Protein AF-K9R980-F1 (afdb_monomer_lite)

Foldseek 3Di:
DPPPPPFPAPPDPLLVQLVVLQVVLVVLLVVLVVLCVVCVVPDDPVVNVVSVCCSPPVSVVSNVSSVCSRGPVVVDDPVVSVVSVVVSVVSVVVSVVVVVVSVVVVVD

pLDDT: mean 87.9, std 11.39, range [44.38, 96.88]

Secondary structure (DSSP, 8-state):
---------SSSHHHHHHHHHHHHHHHHHHHHHHHHHHHTTTS-HHHHHHHHHHHHHHHHHHHHHHHHHHHHGGGS-HHHHHHHHHHHHHHHHHHHHHHHHHHHHHT-

Sequence (108 aa):
MFYLAQVNIGTNPASLLGLLQMIFGLFYLIFLIVKLTRIWNRISSSARTFYLIQLLVFPIFIVFSGFILLFQGWRLDPILQFQQLLLSALVFYLSLKDIVFYGAQRNR

Radius of gyration: 17.22 Å; chains: 1; bounding box: 52×23×49 Å

Structure (mmCIF, N/CA/C/O backbone):
data_AF-K9R980-F1
#
_entry.id   AF-K9R980-F1
#
loop_
_atom_site.group_PDB
_atom_site.id
_atom_site.type_symbol
_atom_site.label_atom_id
_atom_site.label_alt_id
_atom_site.label_comp_id
_atom_site.label_asym_id
_atom_site.label_entity_id
_atom_site.label_seq_id
_atom_site.pdbx_PDB_ins_code
_atom_site.Cartn_x
_atom_site.Cartn_y
_atom_site.Cartn_z
_atom_site.occupancy
_atom_site.B_iso_or_equiv
_atom_site.auth_seq_id
_atom_site.auth_comp_id
_atom_site.auth_asym_id
_atom_site.auth_atom_id
_atom_site.pdbx_PDB_model_num
ATOM 1 N N . MET A 1 1 ? 31.404 7.739 -23.788 1.00 44.38 1 MET A N 1
ATOM 2 C CA . MET A 1 1 ? 30.071 7.888 -24.408 1.00 44.38 1 MET A CA 1
ATOM 3 C C . MET A 1 1 ? 29.048 7.522 -23.342 1.00 44.38 1 MET A C 1
ATOM 5 O O . MET A 1 1 ? 28.867 6.345 -23.068 1.00 44.38 1 MET A O 1
ATOM 9 N N . PHE A 1 2 ? 28.495 8.509 -22.632 1.00 46.81 2 PHE A N 1
ATOM 10 C CA . PHE A 1 2 ? 27.439 8.249 -21.653 1.00 46.81 2 PHE A CA 1
ATOM 11 C C . PHE A 1 2 ? 26.162 7.963 -22.439 1.00 46.81 2 PHE A C 1
ATOM 13 O O . PHE A 1 2 ? 25.488 8.885 -22.888 1.00 46.81 2 PHE A O 1
ATOM 20 N N . TYR A 1 3 ? 25.876 6.682 -22.675 1.00 51.03 3 TYR A N 1
ATOM 21 C CA . TYR A 1 3 ? 24.534 6.266 -23.054 1.00 51.03 3 TYR A CA 1
ATOM 22 C C . TYR A 1 3 ? 23.629 6.710 -21.907 1.00 51.03 3 TYR A C 1
ATOM 24 O O . TYR A 1 3 ? 23.713 6.170 -20.803 1.00 51.03 3 TYR A O 1
ATOM 32 N N . LEU A 1 4 ? 22.817 7.740 -22.136 1.00 54.47 4 LEU A N 1
ATOM 33 C CA . LEU A 1 4 ? 21.693 8.019 -21.259 1.00 54.47 4 LEU A CA 1
ATOM 34 C C . LEU A 1 4 ? 20.883 6.723 -21.230 1.00 54.47 4 LEU A C 1
ATOM 36 O O . LEU A 1 4 ? 20.355 6.307 -22.260 1.00 54.47 4 LEU A O 1
ATOM 40 N N . ALA A 1 5 ? 20.867 6.037 -20.085 1.00 61.09 5 ALA A N 1
ATOM 41 C CA . ALA A 1 5 ? 19.975 4.912 -19.875 1.00 61.09 5 ALA A CA 1
ATOM 42 C C . ALA A 1 5 ? 18.567 5.450 -20.129 1.00 61.09 5 ALA A C 1
ATOM 44 O O . ALA A 1 5 ? 18.072 6.271 -19.358 1.00 61.09 5 ALA A O 1
ATOM 45 N N . GLN A 1 6 ? 17.989 5.087 -21.270 1.00 62.84 6 GLN A N 1
ATOM 46 C CA . GLN A 1 6 ? 16.715 5.618 -21.716 1.00 62.84 6 GLN A CA 1
ATOM 47 C C . GLN A 1 6 ? 15.661 5.137 -20.721 1.00 62.84 6 GLN A C 1
ATOM 49 O O . GLN A 1 6 ? 15.264 3.976 -20.732 1.00 62.84 6 GLN A O 1
ATOM 54 N N . VAL A 1 7 ? 15.286 6.010 -19.784 1.00 61.03 7 VAL A N 1
ATOM 55 C CA . VAL A 1 7 ? 14.282 5.691 -18.775 1.00 61.03 7 VAL A CA 1
ATOM 56 C C . VAL A 1 7 ? 12.960 5.56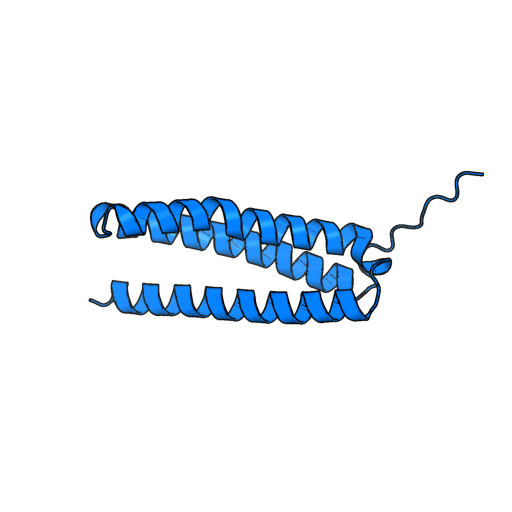6 -19.509 1.00 61.03 7 VAL A C 1
ATOM 58 O O . VAL A 1 7 ? 12.412 6.555 -19.996 1.00 61.03 7 VAL A O 1
ATOM 61 N N . ASN A 1 8 ? 12.462 4.340 -19.617 1.00 70.12 8 ASN A N 1
ATOM 62 C CA . ASN A 1 8 ? 11.186 4.088 -20.253 1.00 70.12 8 ASN A CA 1
ATOM 63 C C . ASN A 1 8 ? 10.052 4.305 -19.243 1.00 70.12 8 ASN A C 1
ATOM 65 O O . ASN A 1 8 ? 9.530 3.364 -18.646 1.00 70.12 8 ASN A O 1
ATOM 69 N N . ILE A 1 9 ? 9.716 5.575 -19.018 1.00 63.25 9 ILE A N 1
ATOM 70 C CA . ILE A 1 9 ? 8.609 5.968 -18.148 1.00 63.25 9 ILE A CA 1
ATOM 71 C C . ILE A 1 9 ? 7.297 5.739 -18.905 1.00 63.25 9 ILE A C 1
ATOM 73 O O . ILE A 1 9 ? 7.025 6.398 -19.904 1.00 63.25 9 ILE A O 1
ATOM 77 N N . GLY A 1 10 ? 6.457 4.831 -18.406 1.00 62.53 10 GLY A N 1
ATOM 78 C CA . GLY A 1 10 ? 5.042 4.771 -18.793 1.00 62.53 10 GLY A CA 1
ATOM 79 C C . GLY A 1 10 ? 4.675 3.883 -19.986 1.00 62.53 10 GLY A C 1
ATOM 80 O O . GLY A 1 10 ? 3.485 3.743 -20.246 1.00 62.53 10 GLY A O 1
ATOM 81 N N . THR A 1 11 ? 5.623 3.222 -20.665 1.00 72.00 11 THR A N 1
ATOM 82 C CA . THR A 1 11 ? 5.292 2.219 -21.711 1.00 72.00 11 THR A CA 1
ATOM 83 C C . THR A 1 11 ? 5.505 0.761 -21.272 1.00 72.00 11 THR A C 1
ATOM 85 O O . THR A 1 11 ? 5.459 -0.153 -22.091 1.00 72.00 11 THR A O 1
ATOM 88 N N . ASN A 1 12 ? 5.708 0.517 -19.968 1.00 85.12 12 ASN A N 1
ATOM 89 C CA . ASN A 1 12 ? 5.913 -0.817 -19.393 1.00 85.12 12 ASN A CA 1
ATOM 90 C C . ASN A 1 12 ? 4.878 -1.124 -18.279 1.00 85.12 12 ASN A C 1
ATOM 92 O O . ASN A 1 12 ? 4.621 -0.250 -17.441 1.00 85.12 12 ASN A O 1
ATOM 96 N N . PRO A 1 13 ? 4.329 -2.359 -18.212 1.00 86.25 13 PRO A N 1
ATOM 97 C CA . PRO A 1 13 ? 3.494 -2.841 -17.106 1.00 86.25 13 PRO A CA 1
ATOM 98 C C . PRO A 1 13 ? 4.020 -2.531 -15.695 1.00 86.25 13 PRO A C 1
ATOM 100 O O . PRO A 1 13 ? 3.239 -2.178 -14.813 1.00 86.25 13 PRO A O 1
ATOM 103 N N . ALA A 1 14 ? 5.333 -2.611 -15.470 1.00 90.69 14 ALA A N 1
ATOM 104 C CA . ALA A 1 14 ? 5.954 -2.311 -14.184 1.00 90.69 14 ALA A CA 1
ATOM 105 C C . ALA A 1 14 ? 5.742 -0.849 -13.769 1.00 90.69 14 ALA A C 1
ATOM 107 O O . ALA A 1 14 ? 5.368 -0.583 -12.628 1.00 90.69 14 ALA A O 1
ATOM 108 N N . SER A 1 15 ? 5.903 0.099 -14.697 1.00 90.75 15 SER A N 1
ATOM 109 C CA . SER A 1 15 ? 5.671 1.518 -14.414 1.00 90.75 15 SER A CA 1
ATOM 110 C C . SER A 1 15 ? 4.198 1.804 -14.111 1.00 90.75 15 SER A C 1
ATOM 112 O O . SER A 1 15 ? 3.902 2.616 -13.235 1.00 90.75 15 SER A O 1
ATOM 114 N N . LEU A 1 16 ? 3.274 1.103 -14.782 1.00 91.44 16 LEU A N 1
ATOM 115 C CA . LEU A 1 16 ? 1.839 1.187 -14.496 1.00 91.44 16 LEU A CA 1
ATOM 116 C C . LEU A 1 16 ? 1.511 0.657 -13.091 1.00 91.44 16 LEU A C 1
ATOM 118 O O . LEU A 1 16 ? 0.810 1.326 -12.332 1.00 91.44 16 LEU A O 1
ATOM 122 N N . LEU A 1 17 ? 2.057 -0.503 -12.713 1.00 93.50 17 LEU A N 1
ATOM 123 C CA . LEU A 1 17 ? 1.932 -1.037 -11.351 1.00 93.50 17 LEU A CA 1
ATOM 124 C C . LEU A 1 17 ? 2.518 -0.076 -10.311 1.00 93.50 17 LEU A C 1
ATOM 126 O O . LEU A 1 17 ? 1.930 0.104 -9.246 1.00 93.50 17 LEU A O 1
ATOM 130 N N . GLY A 1 18 ? 3.642 0.571 -10.628 1.00 94.00 18 GLY A N 1
ATOM 131 C CA . GLY A 1 18 ? 4.265 1.574 -9.771 1.00 94.00 18 GLY A CA 1
ATOM 132 C C . GLY A 1 18 ? 3.367 2.783 -9.515 1.00 94.00 18 GLY A C 1
ATOM 133 O O . GLY A 1 18 ? 3.159 3.164 -8.363 1.00 94.00 18 GLY A O 1
ATOM 134 N N . LEU A 1 19 ? 2.758 3.334 -10.568 1.00 93.75 19 LEU A N 1
ATOM 135 C CA . LEU A 1 19 ? 1.782 4.423 -10.454 1.00 93.75 19 LEU A CA 1
ATOM 136 C C . LEU A 1 19 ? 0.573 4.028 -9.600 1.00 93.75 19 LEU A C 1
ATOM 138 O O . LEU A 1 19 ? 0.179 4.780 -8.708 1.00 93.75 19 LEU A O 1
ATOM 142 N N . LEU A 1 20 ? 0.015 2.836 -9.831 1.00 94.56 20 LEU A N 1
ATOM 143 C CA . LEU A 1 20 ? -1.102 2.322 -9.037 1.00 94.56 20 LEU A CA 1
ATOM 144 C C . LEU A 1 20 ? -0.724 2.181 -7.558 1.00 94.56 20 LEU A C 1
ATOM 146 O O . LEU A 1 20 ? -1.498 2.598 -6.699 1.00 94.56 20 LEU A O 1
ATOM 150 N N . GLN A 1 21 ? 0.471 1.662 -7.255 1.00 95.50 21 GLN A N 1
ATOM 151 C CA . GLN A 1 21 ? 0.981 1.577 -5.883 1.00 95.50 21 GLN A CA 1
ATOM 152 C C . GLN A 1 21 ? 1.111 2.964 -5.245 1.00 95.50 21 GLN A C 1
ATOM 154 O O . GLN A 1 21 ? 0.643 3.151 -4.126 1.00 95.50 21 GLN A O 1
ATOM 159 N N . MET A 1 22 ? 1.679 3.953 -5.941 1.00 95.94 22 MET A N 1
ATOM 160 C CA . MET A 1 22 ? 1.827 5.310 -5.397 1.00 95.94 22 MET A CA 1
ATOM 161 C C . MET A 1 22 ? 0.475 5.946 -5.067 1.00 95.94 22 MET A C 1
ATOM 163 O O . MET A 1 22 ? 0.282 6.448 -3.959 1.00 95.94 22 MET A O 1
ATOM 167 N N . ILE A 1 23 ? -0.473 5.888 -6.006 1.00 96.38 23 ILE A N 1
ATOM 168 C CA . ILE A 1 23 ? -1.826 6.421 -5.816 1.00 96.38 23 ILE A CA 1
ATOM 169 C C . ILE A 1 23 ? -2.500 5.713 -4.638 1.00 96.38 23 ILE A C 1
ATOM 171 O O . ILE A 1 23 ? -3.014 6.361 -3.725 1.00 96.38 23 ILE A O 1
ATOM 175 N N . PHE A 1 24 ? -2.447 4.381 -4.618 1.00 96.00 24 PHE A N 1
ATOM 176 C CA . PHE A 1 24 ? -3.033 3.576 -3.556 1.00 96.00 24 PHE A CA 1
ATOM 177 C C . PHE A 1 24 ? -2.424 3.879 -2.181 1.00 96.00 24 PHE A C 1
ATOM 179 O O . PHE A 1 24 ? -3.161 4.069 -1.216 1.00 96.00 24 PHE A O 1
ATOM 186 N N . GLY A 1 25 ? -1.097 3.978 -2.084 1.00 95.44 25 GLY A N 1
ATOM 187 C CA . GLY A 1 25 ? -0.393 4.288 -0.841 1.00 95.44 25 GLY A CA 1
ATOM 188 C C . GLY A 1 25 ? -0.780 5.654 -0.269 1.00 95.44 25 GLY A C 1
ATOM 189 O O . GLY A 1 25 ? -1.017 5.765 0.934 1.00 95.44 25 GLY A O 1
ATOM 190 N N . LEU A 1 26 ? -0.931 6.673 -1.124 1.00 96.00 26 LEU A N 1
ATOM 191 C CA . LEU A 1 26 ? -1.397 8.003 -0.715 1.00 96.00 26 LEU A CA 1
ATOM 192 C C . LEU A 1 26 ? -2.852 7.984 -0.228 1.00 96.00 26 LEU A C 1
ATOM 194 O O . LEU A 1 26 ? -3.154 8.541 0.828 1.00 96.00 26 LEU A O 1
ATOM 198 N N . PHE A 1 27 ? -3.753 7.304 -0.943 1.00 95.38 27 PHE A N 1
ATOM 199 C CA . PHE A 1 27 ? -5.139 7.146 -0.490 1.00 95.38 27 PHE A CA 1
ATOM 200 C C . PHE A 1 27 ? -5.225 6.388 0.836 1.00 95.38 27 PHE A C 1
ATOM 202 O O . PHE A 1 27 ? -5.977 6.780 1.733 1.00 95.38 27 PHE A O 1
ATOM 209 N N . TYR A 1 28 ? -4.436 5.325 0.985 1.00 94.50 28 TYR A N 1
ATOM 210 C CA . TYR A 1 28 ? -4.416 4.524 2.200 1.00 94.50 28 TYR A CA 1
ATOM 211 C C . TYR A 1 28 ? -3.858 5.304 3.398 1.00 94.50 28 TYR A C 1
ATOM 213 O O . TYR A 1 28 ? -4.397 5.189 4.499 1.00 94.50 28 TYR A O 1
ATOM 221 N N . LEU A 1 29 ? -2.856 6.166 3.189 1.00 95.19 29 LEU A N 1
ATOM 222 C CA . LEU A 1 29 ? -2.363 7.091 4.214 1.00 95.19 29 LEU A CA 1
ATOM 223 C C . LEU A 1 29 ? -3.487 7.997 4.731 1.00 95.19 29 LEU A C 1
ATOM 225 O O . LEU A 1 29 ? -3.714 8.067 5.938 1.00 95.19 29 LEU A O 1
ATOM 229 N N . ILE A 1 30 ? -4.223 8.651 3.827 1.00 94.75 30 ILE A N 1
ATOM 230 C CA . ILE A 1 30 ? -5.337 9.537 4.196 1.00 94.75 30 ILE A CA 1
ATOM 231 C C . ILE A 1 30 ? -6.400 8.755 4.976 1.00 94.75 30 ILE A C 1
ATOM 233 O O . ILE A 1 30 ? -6.866 9.212 6.022 1.00 94.75 30 ILE A O 1
ATOM 237 N N . PHE A 1 31 ? -6.747 7.553 4.508 1.00 94.31 31 PHE A N 1
ATOM 238 C CA . PHE A 1 31 ? -7.685 6.674 5.202 1.00 94.31 31 PHE A CA 1
ATOM 239 C C . PHE A 1 31 ? -7.225 6.356 6.633 1.00 94.31 31 PHE A C 1
ATOM 241 O O . PHE A 1 31 ? -8.015 6.494 7.571 1.00 94.31 31 PHE A O 1
ATOM 248 N N . LEU A 1 32 ? -5.957 5.977 6.822 1.00 94.38 32 LEU A N 1
ATOM 249 C CA . LEU A 1 32 ? -5.401 5.660 8.138 1.00 94.38 32 LEU A CA 1
ATOM 250 C C . LEU A 1 32 ? -5.400 6.871 9.076 1.00 94.38 32 LEU A C 1
ATOM 252 O O . LEU A 1 32 ? -5.770 6.718 10.239 1.00 94.38 32 LEU A O 1
ATOM 256 N N . ILE A 1 33 ? -5.059 8.067 8.582 1.00 94.06 33 ILE A N 1
ATOM 257 C CA . ILE A 1 33 ? -5.119 9.309 9.372 1.00 94.06 33 ILE A CA 1
ATOM 258 C C . ILE A 1 33 ? -6.551 9.551 9.861 1.00 94.06 33 ILE A C 1
ATOM 260 O O . ILE A 1 33 ? -6.783 9.740 11.056 1.00 94.06 33 ILE A O 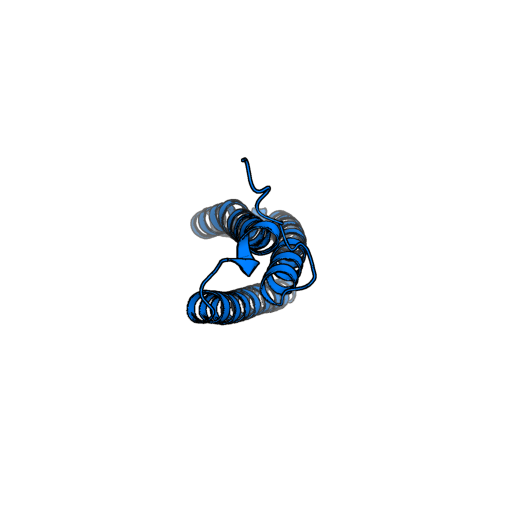1
ATOM 264 N N . VAL A 1 34 ? -7.533 9.498 8.956 1.00 92.88 34 VAL A N 1
ATOM 265 C CA . VAL A 1 34 ? -8.947 9.724 9.296 1.00 92.88 34 VAL A CA 1
ATOM 266 C C . VAL A 1 34 ? -9.452 8.673 10.287 1.00 92.88 34 VAL A C 1
ATOM 268 O O . VAL A 1 34 ? -10.125 9.014 11.266 1.00 92.88 34 VAL A O 1
ATOM 271 N N . LYS A 1 35 ? -9.119 7.397 10.058 1.00 91.69 35 LYS A N 1
ATOM 272 C CA . LYS A 1 35 ? -9.470 6.283 10.945 1.00 91.69 35 LYS A CA 1
ATOM 273 C C . LYS A 1 35 ? -8.904 6.510 12.344 1.00 91.69 35 LYS A C 1
ATOM 275 O O . LYS A 1 35 ? -9.666 6.469 13.310 1.00 91.69 35 LYS A O 1
ATOM 280 N N . LEU A 1 36 ? -7.601 6.776 12.448 1.00 91.00 36 LEU A N 1
ATOM 281 C CA . LEU A 1 36 ? -6.887 6.889 13.715 1.00 91.00 36 LEU A CA 1
ATOM 282 C C . LEU A 1 36 ? -7.399 8.062 14.556 1.00 91.00 36 LEU A C 1
ATOM 284 O O . LEU A 1 36 ? -7.669 7.875 15.740 1.00 91.00 36 LEU A O 1
ATOM 288 N N . THR A 1 37 ? -7.646 9.220 13.939 1.00 90.25 37 THR A N 1
ATOM 289 C CA . THR A 1 37 ? -8.226 10.388 14.622 1.00 90.25 37 THR A CA 1
ATOM 290 C C . THR A 1 37 ? -9.608 10.086 15.203 1.00 90.25 37 THR A C 1
ATOM 292 O O . THR A 1 37 ? -9.923 10.513 16.311 1.00 90.25 37 THR A O 1
ATOM 295 N N . ARG A 1 38 ? -10.440 9.301 14.503 1.00 89.56 38 ARG A N 1
ATOM 296 C CA . ARG A 1 38 ? -11.792 8.957 14.978 1.00 89.56 38 ARG A CA 1
ATOM 297 C C . ARG A 1 38 ? -11.808 7.953 16.127 1.00 89.56 38 ARG A C 1
ATOM 299 O O . ARG A 1 38 ? -12.695 8.024 16.974 1.00 89.56 38 ARG A O 1
ATOM 306 N N . ILE A 1 39 ? -10.875 7.003 16.151 1.00 88.12 39 ILE A N 1
ATOM 307 C CA . ILE A 1 39 ? -10.853 5.926 17.159 1.00 88.12 39 ILE A CA 1
ATOM 308 C C . ILE A 1 39 ? -9.838 6.160 18.277 1.00 88.12 39 ILE A C 1
ATOM 310 O O . ILE A 1 39 ? -9.753 5.338 19.185 1.00 88.12 39 ILE A O 1
ATOM 314 N N . TRP A 1 40 ? -9.099 7.273 18.245 1.00 86.19 40 TRP A N 1
ATOM 315 C CA . TRP A 1 40 ? -7.962 7.555 19.128 1.00 86.19 40 TRP A CA 1
ATOM 316 C C . TRP A 1 40 ? -8.243 7.303 20.614 1.00 86.19 40 TRP A C 1
ATOM 318 O O . TRP A 1 40 ? -7.451 6.657 21.305 1.00 86.19 40 TRP A O 1
ATOM 328 N N . ASN A 1 41 ? -9.406 7.761 21.084 1.00 86.31 41 ASN A N 1
ATOM 329 C CA . ASN A 1 41 ? -9.824 7.659 22.484 1.00 86.31 41 ASN A CA 1
ATOM 330 C C . ASN A 1 41 ? -10.494 6.319 22.834 1.00 86.31 41 ASN A C 1
ATOM 332 O O . ASN A 1 41 ? -10.725 6.050 24.007 1.00 86.31 41 ASN A O 1
ATOM 336 N N . ARG A 1 42 ? -10.828 5.487 21.839 1.00 85.38 42 ARG A N 1
ATOM 337 C CA . ARG A 1 42 ? -11.546 4.210 22.018 1.00 85.38 42 ARG A CA 1
ATOM 338 C C . ARG A 1 42 ? -10.634 2.982 21.958 1.00 85.38 42 ARG A C 1
ATOM 340 O O . ARG A 1 42 ? -11.053 1.897 22.345 1.00 85.38 42 ARG A O 1
ATOM 347 N N . ILE A 1 43 ? -9.415 3.129 21.441 1.00 85.56 43 ILE A N 1
ATOM 348 C CA . ILE A 1 43 ? -8.462 2.026 21.272 1.00 85.56 43 ILE A CA 1
ATOM 349 C C . ILE A 1 43 ? -7.551 1.861 22.490 1.00 85.56 43 ILE A C 1
ATOM 351 O O . ILE A 1 43 ? -7.179 2.835 23.145 1.00 85.56 43 ILE A O 1
ATOM 355 N N . SER A 1 44 ? -7.151 0.618 22.761 1.00 89.94 44 SER A N 1
ATOM 356 C CA . SER A 1 44 ? -6.160 0.315 23.794 1.00 89.94 44 SER A CA 1
ATOM 357 C C . SER A 1 44 ? -4.791 0.911 23.448 1.00 89.94 44 SER A C 1
ATOM 359 O O . SER A 1 44 ? -4.453 1.099 22.276 1.00 89.94 44 SER A O 1
ATOM 361 N N . SER A 1 45 ? -3.977 1.177 24.476 1.00 87.88 45 SER A N 1
ATOM 362 C CA . SER A 1 45 ? -2.626 1.735 24.310 1.00 87.88 45 SER A CA 1
ATOM 363 C C . SER A 1 45 ? -1.760 0.874 23.377 1.00 87.88 45 SER A C 1
ATOM 365 O O . SER A 1 45 ? -1.138 1.390 22.453 1.00 87.88 45 SER A O 1
ATOM 367 N N . SER A 1 46 ? -1.812 -0.455 23.526 1.00 89.00 46 SER A N 1
ATOM 368 C CA . SER A 1 46 ? -1.075 -1.383 22.660 1.00 89.00 46 SER A CA 1
ATOM 369 C C . SER A 1 46 ? -1.532 -1.315 21.199 1.00 89.00 46 SER A C 1
ATOM 371 O O . SER A 1 46 ? -0.696 -1.264 20.301 1.00 89.00 46 SER A O 1
ATOM 373 N N . ALA A 1 47 ? -2.846 -1.263 20.942 1.00 87.94 47 ALA A N 1
ATOM 374 C CA . ALA A 1 47 ? -3.372 -1.150 19.581 1.00 87.94 47 ALA A CA 1
ATOM 375 C C . ALA A 1 47 ? -2.975 0.182 18.927 1.00 87.94 47 ALA A C 1
ATOM 377 O O . ALA A 1 47 ? -2.662 0.220 17.738 1.00 87.94 47 ALA A O 1
ATOM 378 N N . ARG A 1 48 ? -2.934 1.268 19.708 1.00 89.12 48 ARG A N 1
ATOM 379 C CA . ARG A 1 48 ? -2.496 2.590 19.243 1.00 89.12 48 ARG A CA 1
ATOM 380 C C . ARG A 1 48 ? -1.071 2.557 18.694 1.00 89.12 48 ARG A C 1
ATOM 382 O O . ARG A 1 48 ? -0.839 3.105 17.620 1.00 89.12 48 ARG A O 1
ATOM 389 N N . THR A 1 49 ? -0.146 1.878 19.371 1.00 91.44 49 THR A N 1
ATOM 390 C CA . THR A 1 49 ? 1.243 1.743 18.905 1.00 91.44 49 THR A CA 1
ATOM 391 C C . THR A 1 49 ? 1.321 1.032 17.555 1.00 91.44 49 THR A C 1
ATOM 393 O O . THR A 1 49 ? 1.984 1.526 16.646 1.00 91.44 49 THR A O 1
ATOM 396 N N . PHE A 1 50 ? 0.595 -0.077 17.377 1.00 91.38 50 PHE A N 1
ATOM 397 C CA . PHE A 1 50 ? 0.564 -0.787 16.092 1.00 91.38 50 PHE A CA 1
ATOM 398 C C . PHE A 1 50 ? -0.019 0.070 14.966 1.00 91.38 50 PHE A C 1
ATOM 400 O O . PHE A 1 50 ? 0.551 0.103 13.878 1.00 91.38 50 PHE A O 1
ATOM 407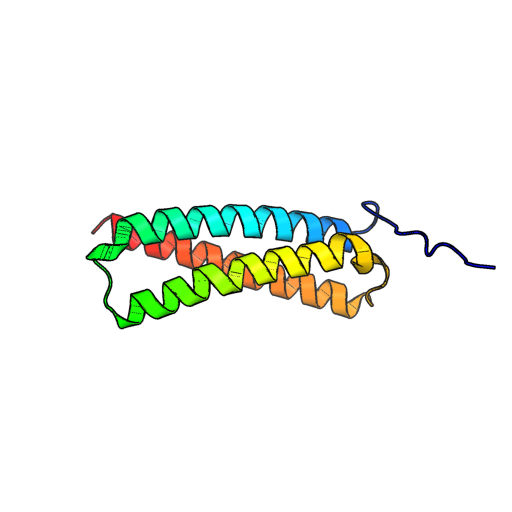 N N . TYR A 1 51 ? -1.098 0.815 15.225 1.00 91.44 51 TYR A N 1
ATOM 408 C CA . TYR A 1 51 ? -1.670 1.717 14.224 1.00 91.44 51 TYR A CA 1
ATOM 409 C C . TYR A 1 51 ? -0.737 2.875 13.857 1.00 91.44 51 TYR A C 1
ATOM 411 O O . TYR A 1 51 ? -0.702 3.268 12.695 1.00 91.44 51 TYR A O 1
ATOM 419 N N . LEU A 1 52 ? 0.039 3.403 14.807 1.00 92.69 52 LEU A N 1
ATOM 420 C CA . LEU A 1 52 ? 1.048 4.429 14.525 1.00 92.69 52 LEU A CA 1
ATOM 421 C C . LEU A 1 52 ? 2.192 3.881 13.666 1.00 92.69 52 LEU A C 1
ATOM 423 O O . LEU A 1 52 ? 2.602 4.527 12.704 1.00 92.69 52 LEU A O 1
ATOM 427 N N . ILE A 1 53 ? 2.669 2.671 13.969 1.00 93.81 53 ILE A N 1
ATOM 428 C CA . ILE A 1 53 ? 3.676 1.992 13.144 1.00 93.81 53 ILE A CA 1
ATOM 429 C C . ILE A 1 53 ? 3.120 1.756 11.737 1.00 93.81 53 ILE A C 1
ATOM 431 O O . ILE A 1 53 ? 3.788 2.062 10.755 1.00 93.81 53 ILE A O 1
ATOM 435 N N . GLN A 1 54 ? 1.882 1.271 11.621 1.00 92.88 54 GLN A N 1
ATOM 436 C CA . GLN A 1 54 ? 1.226 1.051 10.333 1.00 92.88 54 GLN A CA 1
ATOM 437 C C . GLN A 1 54 ? 1.062 2.356 9.541 1.00 92.88 54 GLN A C 1
ATOM 439 O O . GLN A 1 54 ? 1.335 2.369 8.345 1.00 92.88 54 GLN A O 1
ATOM 444 N N . LEU A 1 55 ? 0.678 3.452 10.203 1.00 93.94 55 LEU A N 1
ATOM 445 C CA . LEU A 1 55 ? 0.534 4.778 9.597 1.00 93.94 55 LEU A CA 1
ATOM 446 C C . LEU A 1 55 ? 1.844 5.291 8.988 1.00 93.94 55 LEU A C 1
ATOM 448 O O . LEU A 1 55 ? 1.812 5.915 7.933 1.00 93.94 55 LEU A O 1
ATOM 452 N N . LEU A 1 56 ? 2.980 5.037 9.639 1.00 91.06 56 LEU A N 1
ATOM 453 C CA . LEU A 1 56 ? 4.285 5.475 9.146 1.00 91.06 56 LEU A CA 1
ATOM 454 C C . LEU A 1 56 ? 4.850 4.504 8.106 1.00 91.06 56 LEU A C 1
ATOM 456 O O . LEU A 1 56 ? 5.280 4.922 7.041 1.00 91.06 56 LEU A O 1
ATOM 460 N N . VAL A 1 57 ? 4.845 3.203 8.383 1.00 93.38 57 VAL A N 1
ATOM 461 C CA . VAL A 1 57 ? 5.608 2.229 7.591 1.00 93.38 57 VAL A CA 1
ATOM 462 C C . VAL A 1 57 ? 4.899 1.866 6.288 1.00 93.38 57 VAL A C 1
ATOM 464 O O . VAL A 1 57 ? 5.499 1.955 5.218 1.00 93.38 57 VAL A O 1
ATOM 467 N N . PHE A 1 58 ? 3.623 1.476 6.347 1.00 91.94 58 PHE A N 1
ATOM 468 C CA . PHE A 1 58 ? 2.917 0.927 5.181 1.00 91.94 58 PHE A CA 1
ATOM 469 C C . PHE A 1 58 ? 2.821 1.902 4.001 1.00 91.94 58 PHE A C 1
ATOM 471 O O . PHE A 1 58 ? 3.246 1.537 2.903 1.00 91.94 58 PHE A O 1
ATOM 478 N N . PRO A 1 59 ? 2.285 3.124 4.169 1.00 93.19 59 PRO A N 1
ATOM 479 C CA . PRO A 1 59 ? 2.127 4.031 3.039 1.00 93.19 59 PRO A CA 1
ATOM 480 C C . PRO A 1 59 ? 3.475 4.505 2.494 1.00 93.19 59 PRO A C 1
ATOM 482 O O . PRO A 1 59 ? 3.623 4.588 1.277 1.00 93.19 59 PRO A O 1
ATOM 485 N N . ILE A 1 60 ? 4.476 4.738 3.354 1.00 93.88 60 ILE A N 1
ATOM 486 C CA . ILE A 1 60 ? 5.825 5.114 2.906 1.00 93.88 60 ILE A CA 1
ATOM 487 C C . ILE A 1 60 ? 6.419 4.000 2.042 1.00 93.88 60 ILE A C 1
ATOM 489 O O . ILE A 1 60 ? 6.916 4.273 0.953 1.00 93.88 60 ILE A O 1
ATOM 493 N N . PHE A 1 61 ? 6.328 2.744 2.481 1.00 95.31 61 PHE A N 1
ATOM 494 C CA . PHE A 1 61 ? 6.931 1.622 1.761 1.00 95.31 61 PHE A CA 1
ATOM 495 C C . PHE A 1 61 ? 6.226 1.353 0.432 1.00 95.31 61 PHE A C 1
ATOM 497 O O . PHE A 1 61 ? 6.895 1.115 -0.569 1.00 95.31 61 PHE A O 1
ATOM 504 N N . ILE A 1 62 ? 4.894 1.446 0.389 1.00 95.38 62 ILE A N 1
ATOM 505 C CA . ILE A 1 62 ? 4.121 1.273 -0.849 1.00 95.38 62 ILE A CA 1
ATOM 506 C C . ILE A 1 62 ? 4.428 2.396 -1.846 1.00 95.38 62 ILE A C 1
ATOM 508 O O . ILE A 1 62 ? 4.649 2.122 -3.024 1.00 95.38 62 ILE A O 1
ATOM 512 N N . VAL A 1 63 ? 4.482 3.654 -1.394 1.00 96.06 63 VAL A N 1
ATOM 513 C CA . VAL A 1 63 ? 4.801 4.791 -2.271 1.00 96.06 63 VAL A CA 1
ATOM 514 C C . VAL A 1 63 ? 6.238 4.696 -2.775 1.00 96.06 63 VAL A C 1
ATOM 516 O O . VAL A 1 63 ? 6.477 4.899 -3.962 1.00 96.06 63 VAL A O 1
ATOM 519 N N . PHE A 1 64 ? 7.189 4.340 -1.910 1.00 96.06 64 PHE A N 1
ATOM 520 C CA . PHE A 1 64 ? 8.592 4.194 -2.295 1.00 96.06 64 PHE A CA 1
ATOM 521 C C . PHE A 1 64 ? 8.803 3.018 -3.257 1.00 96.06 64 PHE A C 1
ATOM 523 O O . PHE A 1 64 ? 9.492 3.151 -4.265 1.00 96.06 64 PHE A O 1
ATOM 530 N N . SER A 1 65 ? 8.137 1.892 -3.004 1.00 95.38 65 SER A N 1
ATOM 531 C CA . SER A 1 65 ? 8.085 0.755 -3.925 1.00 95.38 65 SER A CA 1
ATOM 532 C C . SER A 1 65 ? 7.506 1.158 -5.285 1.00 95.38 65 SER A C 1
ATOM 534 O O . SER A 1 65 ? 8.089 0.862 -6.330 1.00 95.38 65 SER A O 1
ATOM 536 N N . GLY A 1 66 ? 6.395 1.897 -5.283 1.00 94.19 66 GLY A N 1
ATOM 537 C CA . GLY A 1 66 ? 5.772 2.393 -6.504 1.00 94.19 66 GLY A CA 1
ATOM 538 C C . GLY A 1 66 ? 6.675 3.352 -7.281 1.00 94.19 66 GLY A C 1
ATOM 539 O O . GLY A 1 66 ? 6.788 3.236 -8.500 1.00 94.19 66 GLY A O 1
ATOM 540 N N . PHE A 1 67 ? 7.395 4.227 -6.576 1.00 94.19 67 PHE A N 1
ATOM 541 C CA . PHE A 1 67 ? 8.394 5.125 -7.153 1.00 94.19 67 PHE A CA 1
ATOM 542 C C . PHE A 1 67 ? 9.522 4.347 -7.846 1.00 94.19 67 PHE A C 1
ATOM 544 O O . PHE A 1 67 ? 9.865 4.644 -8.991 1.00 94.19 67 PHE A O 1
ATOM 551 N N . ILE A 1 68 ? 10.062 3.304 -7.204 1.00 92.94 68 ILE A N 1
ATOM 552 C CA . ILE A 1 68 ? 11.099 2.449 -7.803 1.00 92.94 68 ILE A CA 1
ATOM 553 C C . ILE A 1 68 ? 10.585 1.798 -9.090 1.00 92.94 68 ILE A C 1
ATOM 555 O O . ILE A 1 68 ? 11.267 1.841 -10.112 1.00 92.94 68 ILE A O 1
ATOM 559 N N . LEU A 1 69 ? 9.379 1.231 -9.077 1.00 92.56 69 LEU A N 1
ATOM 560 C CA . LEU A 1 69 ? 8.799 0.594 -10.262 1.00 92.56 69 LEU A CA 1
ATOM 561 C C . LEU A 1 69 ? 8.513 1.584 -11.392 1.00 92.56 69 LEU A C 1
ATOM 563 O O . LEU A 1 69 ? 8.715 1.252 -12.559 1.00 92.56 69 LEU A O 1
ATOM 567 N N . LEU A 1 70 ? 8.090 2.804 -11.058 1.00 91.19 70 LEU A N 1
ATOM 568 C CA . LEU A 1 70 ? 7.811 3.851 -12.034 1.00 91.19 70 LEU A CA 1
ATOM 569 C C . LEU A 1 70 ? 9.057 4.169 -12.868 1.00 91.19 70 LEU A C 1
ATOM 571 O O . LEU A 1 70 ? 8.982 4.147 -14.098 1.00 91.19 70 LEU A O 1
ATOM 575 N N . PHE A 1 71 ? 10.200 4.397 -12.213 1.00 88.62 71 PHE A N 1
ATOM 576 C CA . PHE A 1 71 ? 11.436 4.820 -12.882 1.00 88.62 71 PHE A CA 1
ATOM 577 C C . PHE A 1 71 ? 12.354 3.666 -13.309 1.00 88.62 71 PHE A C 1
ATOM 579 O O . PHE A 1 71 ? 13.035 3.764 -14.328 1.00 88.62 71 PHE A O 1
ATOM 586 N N . GLN A 1 72 ? 12.404 2.577 -12.544 1.00 89.12 72 GLN A N 1
ATOM 587 C CA . GLN A 1 72 ? 13.374 1.488 -12.726 1.00 89.12 72 GLN A CA 1
ATOM 588 C C . GLN A 1 72 ? 12.721 0.126 -12.985 1.00 89.12 72 GLN A C 1
ATOM 590 O O . GLN A 1 72 ? 13.423 -0.842 -13.269 1.00 89.12 72 GLN A O 1
ATOM 595 N N . GLY A 1 73 ? 11.388 0.033 -12.949 1.00 87.69 73 GLY A N 1
ATOM 596 C CA . GLY A 1 73 ? 10.671 -1.231 -13.124 1.00 87.69 73 GLY A CA 1
ATOM 597 C C . GLY A 1 73 ? 10.916 -1.896 -14.477 1.00 87.69 73 GLY A C 1
ATOM 598 O O . GLY A 1 73 ? 10.898 -3.116 -14.567 1.00 87.69 73 GLY A O 1
ATOM 599 N N . TRP A 1 74 ? 11.235 -1.122 -15.516 1.00 85.56 74 TRP A N 1
ATOM 600 C CA . TRP A 1 74 ? 11.533 -1.658 -16.846 1.00 85.56 74 TRP A CA 1
ATOM 601 C C . TRP A 1 74 ? 12.839 -2.461 -16.928 1.00 85.56 74 TRP A C 1
ATOM 603 O O . TRP A 1 74 ? 13.021 -3.209 -17.884 1.00 85.56 74 TRP A O 1
ATOM 613 N N . ARG A 1 75 ? 13.727 -2.323 -15.935 1.00 88.62 75 ARG A N 1
ATOM 614 C CA . ARG A 1 75 ? 14.981 -3.085 -15.818 1.00 88.62 75 ARG A CA 1
ATOM 615 C C . ARG A 1 75 ? 14.868 -4.279 -14.875 1.00 88.62 75 ARG A C 1
ATOM 617 O O . ARG A 1 75 ? 15.826 -5.038 -14.774 1.00 88.62 75 ARG A O 1
ATOM 624 N N . LEU A 1 76 ? 13.756 -4.413 -14.147 1.00 89.19 76 LEU A N 1
ATOM 625 C CA . LEU A 1 76 ? 13.543 -5.551 -13.258 1.00 89.19 76 LEU A CA 1
ATOM 626 C C . LEU A 1 76 ? 13.315 -6.816 -14.083 1.00 89.19 76 LEU A C 1
ATOM 628 O O . LEU A 1 76 ? 12.577 -6.783 -15.069 1.00 89.19 76 LEU A O 1
ATOM 632 N N . ASP A 1 77 ? 13.856 -7.938 -13.617 1.00 92.94 77 ASP A N 1
ATOM 633 C CA . ASP A 1 77 ? 13.572 -9.238 -14.218 1.00 92.94 77 ASP A CA 1
ATOM 634 C C . ASP A 1 77 ? 12.062 -9.536 -14.187 1.00 92.94 77 ASP A C 1
ATOM 636 O O . ASP A 1 77 ? 11.396 -9.235 -13.186 1.00 92.94 77 ASP A O 1
ATOM 640 N N . PRO A 1 78 ? 11.498 -10.173 -15.229 1.00 89.56 78 PRO A N 1
ATOM 641 C CA . PRO A 1 78 ? 10.062 -10.451 -15.299 1.00 89.56 78 PRO A CA 1
ATOM 642 C C . PRO A 1 78 ? 9.508 -11.198 -14.077 1.00 89.56 78 PRO A C 1
ATOM 644 O O . PRO A 1 78 ? 8.399 -10.914 -13.626 1.00 89.56 78 PRO A O 1
ATOM 647 N N . ILE A 1 79 ? 10.293 -12.111 -13.492 1.00 95.50 79 ILE A N 1
ATOM 648 C CA . ILE A 1 79 ? 9.896 -12.857 -12.290 1.00 95.50 79 ILE A CA 1
ATOM 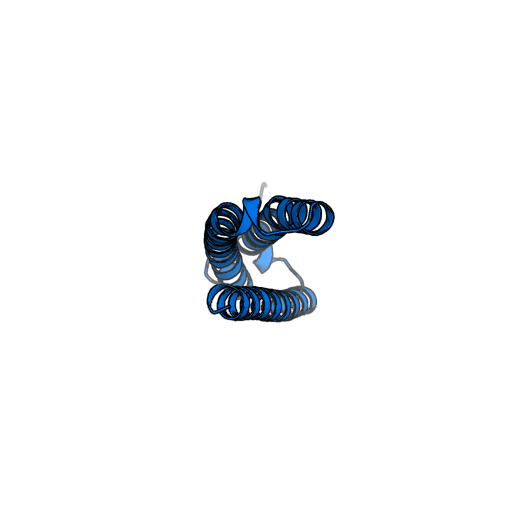649 C C . ILE A 1 79 ? 9.733 -11.946 -11.064 1.00 95.50 79 ILE A C 1
ATOM 651 O O . ILE A 1 79 ? 8.799 -12.119 -10.283 1.00 95.50 79 ILE A O 1
ATOM 655 N N . LEU A 1 80 ? 10.586 -10.926 -10.928 1.00 92.75 80 LEU A N 1
ATOM 656 C CA . LEU A 1 80 ? 10.515 -9.955 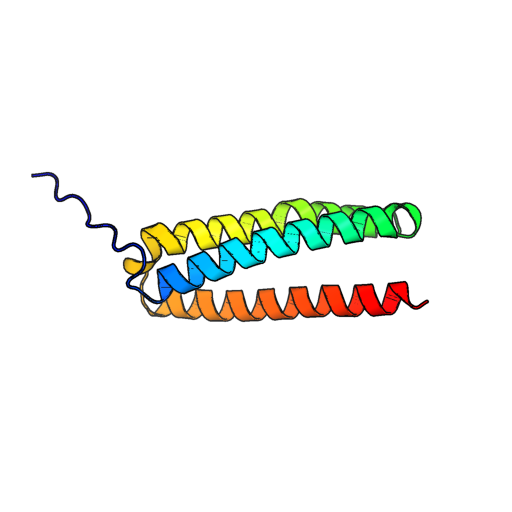-9.837 1.00 92.75 80 LEU A CA 1
ATOM 657 C C . LEU A 1 80 ? 9.349 -8.984 -10.036 1.00 92.75 80 LEU A C 1
ATOM 659 O O . LEU A 1 80 ? 8.665 -8.639 -9.074 1.00 92.75 80 LEU A O 1
ATOM 663 N N . GLN A 1 81 ? 9.063 -8.589 -11.281 1.00 92.19 81 GLN A N 1
ATOM 664 C CA . GLN A 1 81 ? 7.865 -7.799 -11.591 1.00 92.19 81 GLN A CA 1
ATOM 665 C C . GLN A 1 81 ? 6.583 -8.571 -11.242 1.00 92.19 81 GLN A C 1
ATOM 667 O O . GLN A 1 81 ? 5.650 -8.005 -10.671 1.00 92.19 81 GLN A O 1
ATOM 672 N N . PHE A 1 82 ? 6.550 -9.877 -11.526 1.00 93.06 82 PHE A N 1
ATOM 673 C CA . PHE A 1 82 ? 5.423 -10.735 -11.170 1.00 93.06 82 PHE A CA 1
ATOM 674 C C . PHE A 1 82 ? 5.270 -10.901 -9.651 1.00 93.06 82 PHE A C 1
ATOM 676 O O . PHE A 1 82 ? 4.169 -10.744 -9.122 1.00 93.06 82 PHE A O 1
ATOM 683 N N . GLN A 1 83 ? 6.369 -11.129 -8.926 1.00 95.94 83 GLN A N 1
ATOM 684 C CA . GLN A 1 83 ? 6.364 -11.140 -7.460 1.00 95.94 83 GLN A CA 1
ATOM 685 C C . GLN A 1 83 ? 5.798 -9.830 -6.895 1.00 95.94 83 GLN A C 1
ATOM 687 O O . GLN A 1 83 ? 4.991 -9.844 -5.965 1.00 95.94 83 GLN A O 1
ATOM 692 N N . GLN A 1 84 ? 6.186 -8.696 -7.473 1.00 94.69 84 GLN A N 1
ATOM 693 C CA . GLN A 1 84 ? 5.719 -7.389 -7.037 1.00 94.69 84 GLN A CA 1
ATOM 694 C C . GLN A 1 84 ? 4.217 -7.190 -7.274 1.00 94.69 84 GLN A C 1
ATOM 696 O O . GLN A 1 84 ? 3.532 -6.583 -6.446 1.00 94.69 84 GLN A O 1
ATOM 701 N N . LEU A 1 85 ? 3.680 -7.730 -8.369 1.00 94.69 85 LEU A N 1
ATOM 702 C CA . LEU A 1 85 ? 2.242 -7.757 -8.625 1.00 94.69 85 LEU A CA 1
ATOM 703 C C . LEU A 1 85 ? 1.511 -8.580 -7.554 1.00 94.69 85 LEU A C 1
ATOM 705 O O . LEU A 1 85 ? 0.535 -8.097 -6.979 1.00 94.69 85 LEU A O 1
ATOM 709 N N . LEU A 1 86 ? 2.003 -9.781 -7.230 1.00 96.88 86 LEU A N 1
ATOM 710 C CA . LEU A 1 86 ? 1.414 -10.635 -6.190 1.00 96.88 86 LEU A CA 1
ATOM 711 C C . LEU A 1 86 ? 1.444 -9.970 -4.805 1.00 96.88 86 LEU A C 1
ATOM 713 O O . LEU A 1 86 ? 0.440 -9.977 -4.092 1.00 96.88 86 LEU A O 1
ATOM 717 N N . LEU A 1 87 ? 2.568 -9.343 -4.442 1.00 95.62 87 LEU A N 1
ATOM 718 C CA . LEU A 1 87 ? 2.692 -8.577 -3.199 1.00 95.62 87 LEU A CA 1
ATOM 719 C C . LEU A 1 87 ? 1.715 -7.399 -3.165 1.00 95.62 87 LEU A C 1
ATOM 721 O O . LEU A 1 87 ? 1.063 -7.173 -2.147 1.00 95.62 87 LEU A O 1
ATOM 725 N N . SER A 1 88 ? 1.554 -6.692 -4.286 1.00 94.69 88 SER A N 1
ATOM 726 C CA . SER A 1 88 ? 0.587 -5.595 -4.401 1.00 94.69 88 SER A CA 1
ATOM 727 C C . SER A 1 88 ? -0.845 -6.081 -4.181 1.00 94.69 88 SER A C 1
ATOM 729 O O . SER A 1 88 ? -1.599 -5.447 -3.446 1.00 94.69 88 SER A O 1
ATOM 731 N N . ALA A 1 89 ? -1.214 -7.228 -4.760 1.00 95.88 89 ALA A N 1
ATOM 732 C CA . ALA A 1 89 ? -2.533 -7.830 -4.575 1.00 95.88 89 ALA A CA 1
ATOM 733 C C . ALA A 1 89 ? -2.783 -8.246 -3.114 1.00 95.88 89 ALA A C 1
ATOM 735 O O . ALA A 1 89 ? -3.862 -7.997 -2.574 1.00 95.88 89 ALA A O 1
ATOM 736 N N . LEU A 1 90 ? -1.776 -8.821 -2.446 1.00 96.50 90 LEU A N 1
ATOM 737 C CA . LEU A 1 90 ? -1.860 -9.173 -1.027 1.00 96.50 90 LEU A CA 1
ATOM 738 C C . LEU A 1 90 ? -2.051 -7.931 -0.147 1.00 96.50 90 LEU A C 1
ATOM 740 O O . LEU A 1 90 ? -2.931 -7.912 0.714 1.00 96.50 90 LEU A O 1
ATOM 744 N N . VAL A 1 91 ? -1.247 -6.889 -0.367 1.00 94.06 91 VAL A N 1
ATOM 745 C CA . VAL A 1 91 ? -1.351 -5.623 0.371 1.00 94.06 91 VAL A CA 1
ATOM 746 C C . VAL A 1 91 ? -2.723 -4.991 0.156 1.00 94.06 91 VAL A C 1
ATOM 748 O O . VAL A 1 91 ? -3.369 -4.598 1.124 1.00 94.06 91 VAL A O 1
ATOM 751 N N . PHE A 1 92 ? -3.209 -4.970 -1.085 1.00 94.31 92 PHE A N 1
ATOM 752 C CA . PHE A 1 92 ? -4.540 -4.471 -1.413 1.00 94.31 92 PHE A CA 1
ATOM 753 C C . PHE A 1 92 ? -5.639 -5.218 -0.643 1.00 94.31 92 PHE A C 1
ATOM 755 O O . PHE A 1 92 ? -6.489 -4.590 -0.010 1.00 94.31 92 PHE A O 1
ATOM 762 N N . TYR A 1 93 ? -5.585 -6.553 -0.614 1.00 95.88 93 TYR A N 1
ATOM 763 C CA . TYR A 1 93 ? -6.514 -7.367 0.171 1.00 95.88 93 TYR A CA 1
ATOM 764 C C . TYR A 1 93 ? -6.448 -7.047 1.674 1.00 95.88 93 TYR A C 1
ATOM 766 O O . TYR A 1 93 ? -7.486 -6.879 2.315 1.00 95.88 93 TYR A O 1
ATOM 774 N N . LEU A 1 94 ? -5.247 -6.919 2.247 1.00 94.25 94 LEU A N 1
ATOM 775 C CA . LEU A 1 94 ? -5.074 -6.591 3.667 1.00 94.25 94 LEU A CA 1
ATOM 776 C C . LEU A 1 94 ? -5.622 -5.200 4.012 1.00 94.25 94 LEU A C 1
ATOM 778 O O . LEU A 1 94 ? -6.279 -5.047 5.042 1.00 94.25 94 LEU A O 1
ATOM 782 N N . SER A 1 95 ? -5.418 -4.210 3.144 1.00 92.38 95 SER A N 1
ATOM 783 C CA . SER A 1 95 ? -5.989 -2.872 3.302 1.00 92.38 95 SER A CA 1
ATOM 784 C C . SER A 1 95 ? -7.515 -2.879 3.210 1.00 92.38 95 SER A C 1
ATOM 786 O O . SER A 1 95 ? -8.171 -2.243 4.033 1.00 92.38 95 SER A O 1
ATOM 788 N N . LEU A 1 96 ? -8.103 -3.627 2.267 1.00 94.00 96 LEU A N 1
ATOM 789 C CA . LEU A 1 96 ? -9.559 -3.804 2.202 1.00 94.00 96 LEU A CA 1
ATOM 790 C C . LEU A 1 96 ? -10.096 -4.450 3.478 1.00 94.00 96 LEU A C 1
ATOM 792 O O . LEU A 1 96 ? -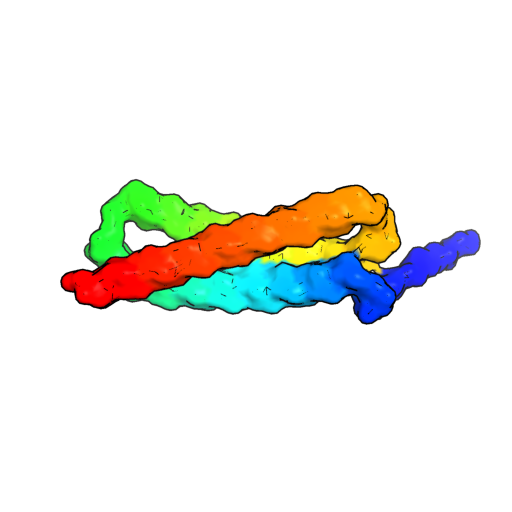11.078 -3.975 4.048 1.00 94.00 96 LEU A O 1
ATOM 796 N N . LYS A 1 97 ? -9.419 -5.494 3.965 1.00 93.94 97 LYS A N 1
ATOM 797 C CA . LYS A 1 97 ? -9.760 -6.148 5.227 1.00 93.94 97 LYS A CA 1
ATOM 798 C C . LYS A 1 97 ? -9.765 -5.136 6.378 1.00 93.94 97 LYS A C 1
ATOM 800 O O . LYS A 1 97 ? -10.712 -5.102 7.159 1.00 93.94 97 LYS A O 1
ATOM 805 N N . ASP A 1 98 ? -8.747 -4.281 6.454 1.00 90.12 98 ASP A N 1
ATOM 806 C CA . ASP A 1 98 ? -8.627 -3.238 7.478 1.00 90.12 98 ASP A CA 1
ATOM 807 C C . ASP A 1 98 ? -9.757 -2.189 7.416 1.00 90.12 98 ASP A C 1
ATOM 809 O O . ASP A 1 98 ? -10.274 -1.761 8.455 1.00 90.12 98 ASP A O 1
ATOM 813 N N . ILE A 1 99 ? -10.191 -1.819 6.206 1.00 89.38 99 ILE A N 1
ATOM 814 C CA . ILE A 1 99 ? -11.334 -0.921 5.978 1.00 89.38 99 ILE A CA 1
ATOM 815 C C . ILE A 1 99 ? -12.641 -1.571 6.448 1.00 89.38 99 ILE A C 1
ATOM 817 O O . ILE A 1 99 ? -13.423 -0.940 7.162 1.00 89.38 99 ILE A O 1
ATOM 821 N N . VAL A 1 100 ? -12.871 -2.838 6.092 1.00 91.81 100 VAL A N 1
ATOM 822 C CA . VAL A 1 100 ? -14.081 -3.581 6.479 1.00 91.81 100 VAL A CA 1
ATOM 823 C C . VAL A 1 100 ? -14.161 -3.748 7.996 1.00 91.81 100 VAL A C 1
ATOM 825 O O . VAL A 1 100 ? -15.206 -3.471 8.587 1.00 91.81 100 VAL A O 1
ATOM 828 N N . PHE A 1 101 ? -13.057 -4.126 8.652 1.00 87.44 101 PHE A N 1
ATOM 829 C CA . PHE A 1 101 ? -13.012 -4.230 10.115 1.00 87.44 101 PHE A CA 1
ATOM 830 C C . PHE A 1 101 ? -13.292 -2.890 10.795 1.00 87.44 101 PHE A C 1
ATOM 832 O O . PHE A 1 101 ? -14.032 -2.846 11.779 1.00 87.44 101 PHE A O 1
ATOM 839 N N . TYR A 1 102 ? -12.760 -1.791 10.258 1.00 85.81 102 TYR A N 1
ATOM 840 C CA . TYR A 1 102 ? -13.071 -0.460 10.767 1.00 85.81 102 TYR A CA 1
ATOM 841 C C . TYR A 1 102 ? -14.561 -0.111 10.615 1.00 85.81 102 TYR A C 1
ATOM 843 O O . TYR A 1 102 ? -15.174 0.393 11.557 1.00 85.81 102 TYR A O 1
ATOM 851 N N . GLY A 1 103 ? -15.166 -0.423 9.465 1.00 83.62 103 GLY A N 1
ATOM 852 C CA . GLY A 1 103 ? -16.604 -0.249 9.240 1.00 83.62 103 GLY A CA 1
ATOM 853 C C . GLY A 1 103 ? -17.455 -1.042 10.236 1.00 83.62 103 GLY A C 1
ATOM 854 O O . GLY A 1 103 ? -18.393 -0.498 10.816 1.00 83.62 103 GLY A O 1
ATOM 855 N N . ALA A 1 104 ? -17.077 -2.292 10.512 1.00 82.75 104 ALA A N 1
ATOM 856 C CA . ALA A 1 104 ? -17.750 -3.133 11.499 1.00 82.75 104 ALA A CA 1
ATOM 857 C C . ALA A 1 104 ? -17.639 -2.581 12.933 1.00 82.75 104 ALA A C 1
ATOM 859 O O . ALA A 1 104 ? -18.600 -2.659 13.694 1.00 82.75 104 ALA A O 1
ATOM 860 N N . GLN A 1 105 ? -16.494 -1.997 13.303 1.00 75.88 105 GLN A N 1
ATOM 861 C CA . GLN A 1 105 ? -16.299 -1.357 14.611 1.00 75.88 105 GLN A CA 1
ATOM 862 C C . GLN A 1 105 ? -17.054 -0.033 14.753 1.00 75.88 105 GLN A C 1
ATOM 864 O O . GLN A 1 105 ? -17.457 0.315 15.855 1.00 75.88 105 GLN A O 1
ATOM 869 N N . ARG A 1 106 ? -17.239 0.716 13.660 1.00 72.81 106 ARG A N 1
ATOM 870 C CA . ARG A 1 106 ? -17.975 1.987 13.668 1.00 72.81 106 ARG A CA 1
ATOM 871 C C . ARG A 1 106 ? -19.473 1.804 13.934 1.00 72.81 106 ARG A C 1
ATOM 873 O O . ARG A 1 106 ? -20.085 2.708 14.490 1.00 72.81 106 ARG A O 1
ATOM 880 N N . ASN A 1 107 ? -20.046 0.678 13.510 1.00 72.06 107 ASN A N 1
ATOM 881 C CA . ASN A 1 107 ? -21.475 0.377 13.646 1.00 72.06 107 ASN A CA 1
ATOM 882 C C . ASN A 1 107 ? -21.853 -0.250 15.004 1.00 72.06 107 ASN A C 1
ATOM 884 O O . ASN A 1 107 ? -23.012 -0.613 15.191 1.00 72.06 107 ASN A O 1
ATOM 888 N N . ARG A 1 108 ? -20.891 -0.408 15.922 1.00 60.47 108 ARG A N 1
ATOM 889 C CA . ARG A 1 108 ? -21.104 -0.832 17.313 1.00 60.47 108 ARG A CA 1
ATOM 890 C C . ARG A 1 108 ? -20.962 0.364 18.246 1.00 60.47 108 ARG A C 1
ATOM 892 O O . ARG A 1 108 ? -21.728 0.403 19.227 1.00 60.47 108 ARG A O 1
#